Protein AF-A0A9X9F0Y3-F1 (afdb_monomer)

pLDDT: mean 85.15, std 15.02, range [44.91, 97.88]

Solvent-accessible surface area (backbone atoms only — not comparable to full-atom values): 5989 Å² total; per-residue (Å²): 112,74,69,59,52,57,52,52,56,50,54,54,51,48,72,70,66,78,50,93,79,77,89,81,74,84,88,50,67,51,69,56,53,82,87,40,40,76,65,56,26,52,80,50,50,18,41,98,83,68,48,78,48,55,39,94,52,90,34,41,41,45,87,46,51,44,45,50,30,24,32,71,91,84,58,23,44,28,29,32,33,70,79,42,96,81,50,56,74,48,72,42,66,69,89,68,83,46,91

Structure (mmCIF, N/CA/C/O backbone):
data_AF-A0A9X9F0Y3-F1
#
_entry.id   AF-A0A9X9F0Y3-F1
#
loop_
_atom_site.group_PDB
_atom_site.id
_atom_site.type_symbol
_atom_site.label_atom_id
_atom_site.label_alt_id
_atom_site.label_comp_id
_atom_site.label_asym_id
_atom_site.label_entity_id
_atom_site.label_seq_id
_atom_site.pdbx_PDB_ins_code
_atom_site.Cartn_x
_atom_site.Cartn_y
_atom_site.Cartn_z
_atom_site.occupancy
_atom_site.B_iso_or_equiv
_atom_site.auth_seq_id
_atom_site.auth_comp_id
_atom_site.auth_asym_id
_atom_site.auth_atom_id
_atom_site.pdbx_PDB_model_num
ATOM 1 N N . MET A 1 1 ? 16.920 -4.358 25.350 1.00 53.56 1 MET A N 1
ATOM 2 C CA . MET A 1 1 ? 16.720 -3.247 26.317 1.00 53.56 1 MET A CA 1
AT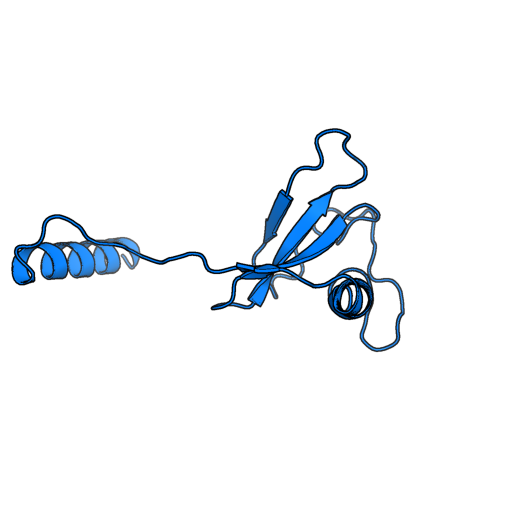OM 3 C C . MET A 1 1 ? 15.499 -2.378 26.003 1.00 53.56 1 MET A C 1
ATOM 5 O O . MET A 1 1 ? 14.644 -2.284 26.867 1.00 53.56 1 MET A O 1
ATOM 9 N N . LYS A 1 2 ? 15.331 -1.805 24.796 1.00 45.28 2 LYS A N 1
ATOM 10 C CA . LYS A 1 2 ? 14.152 -0.961 24.459 1.00 45.28 2 LYS A CA 1
ATOM 11 C C . LYS A 1 2 ? 12.785 -1.651 24.640 1.00 45.28 2 LYS A C 1
ATOM 13 O O . LYS A 1 2 ? 11.833 -1.019 25.077 1.00 45.28 2 LYS A O 1
ATOM 18 N N . GLN A 1 3 ? 12.701 -2.952 24.362 1.00 44.91 3 GLN A N 1
ATOM 19 C CA . GLN A 1 3 ? 11.473 -3.743 24.523 1.00 44.91 3 GLN A CA 1
ATOM 20 C C . GLN A 1 3 ? 11.028 -3.872 25.990 1.00 44.91 3 GLN A C 1
ATOM 22 O O . GLN A 1 3 ? 9.838 -3.867 26.275 1.00 44.91 3 GLN A O 1
ATOM 27 N N . GLN A 1 4 ? 11.978 -3.912 26.929 1.00 60.31 4 GLN A N 1
ATOM 28 C CA . GLN A 1 4 ? 11.667 -3.991 28.359 1.00 60.31 4 GLN A CA 1
ATOM 29 C C . GLN A 1 4 ? 11.165 -2.658 28.925 1.00 60.31 4 GLN A C 1
ATOM 31 O O . GLN A 1 4 ? 10.348 -2.660 29.838 1.00 60.31 4 GLN A O 1
ATOM 36 N N . ILE A 1 5 ? 11.583 -1.532 28.338 1.00 71.88 5 ILE A N 1
ATOM 37 C CA . ILE A 1 5 ? 11.089 -0.197 28.708 1.00 71.88 5 ILE A CA 1
ATOM 38 C C . ILE A 1 5 ? 9.609 -0.058 28.327 1.00 71.88 5 ILE A C 1
ATOM 40 O O . ILE A 1 5 ? 8.801 0.325 29.166 1.00 71.88 5 ILE A O 1
ATOM 44 N N . LYS A 1 6 ? 9.237 -0.471 27.106 1.00 63.16 6 LYS A N 1
ATOM 45 C CA . LYS A 1 6 ? 7.837 -0.449 26.648 1.00 63.16 6 LYS A CA 1
ATOM 46 C C . LYS A 1 6 ? 6.923 -1.335 27.510 1.00 63.16 6 LYS A C 1
ATOM 48 O O . LYS A 1 6 ? 5.803 -0.945 27.815 1.00 63.16 6 LYS A O 1
ATOM 53 N N . ILE A 1 7 ? 7.414 -2.501 27.944 1.00 69.56 7 ILE A N 1
ATOM 54 C CA . ILE A 1 7 ? 6.675 -3.405 28.845 1.00 69.56 7 ILE A CA 1
ATOM 55 C C . ILE A 1 7 ? 6.481 -2.773 30.231 1.00 69.56 7 ILE A C 1
ATOM 57 O O . ILE A 1 7 ? 5.388 -2.838 30.787 1.00 69.56 7 ILE A O 1
ATOM 61 N N . ALA A 1 8 ? 7.508 -2.121 30.781 1.00 73.50 8 ALA A N 1
ATOM 62 C CA . ALA A 1 8 ? 7.412 -1.463 32.083 1.00 73.50 8 ALA A CA 1
ATOM 63 C C . ALA A 1 8 ? 6.432 -0.274 32.074 1.00 73.50 8 ALA A C 1
ATOM 65 O O . ALA A 1 8 ? 5.663 -0.093 33.020 1.00 73.50 8 ALA A O 1
ATOM 66 N N . GLU A 1 9 ? 6.415 0.515 30.997 1.00 73.81 9 GLU A N 1
ATOM 67 C CA . GLU A 1 9 ? 5.450 1.607 30.824 1.00 73.81 9 GLU A CA 1
ATOM 68 C C . GLU A 1 9 ? 4.009 1.098 30.734 1.00 73.81 9 GLU A C 1
ATOM 70 O O . GLU A 1 9 ? 3.104 1.726 31.285 1.00 73.81 9 GLU A O 1
ATOM 75 N N . LEU A 1 10 ? 3.801 -0.055 30.091 1.00 65.81 10 LEU A N 1
ATOM 76 C CA . LEU A 1 10 ? 2.491 -0.688 29.988 1.00 65.81 10 LEU A CA 1
ATOM 77 C C . LEU A 1 10 ? 1.972 -1.154 31.355 1.00 65.81 10 LEU A C 1
ATOM 79 O O . LEU A 1 10 ? 0.847 -0.829 31.733 1.00 65.81 10 LEU A O 1
ATOM 83 N N . LEU A 1 11 ? 2.810 -1.852 32.125 1.00 73.06 11 LEU A N 1
ATOM 84 C CA . LEU A 1 11 ? 2.454 -2.361 33.455 1.00 73.06 11 LEU A CA 1
ATOM 85 C C . LEU A 1 11 ? 2.080 -1.228 34.418 1.00 73.06 11 LEU A C 1
ATOM 87 O O . LEU A 1 11 ? 1.075 -1.314 35.120 1.00 73.06 11 LEU A O 1
ATOM 91 N N . LYS A 1 12 ? 2.818 -0.113 34.376 1.00 74.50 12 LYS A N 1
ATOM 92 C CA . LYS A 1 12 ? 2.524 1.065 35.203 1.00 74.50 12 LYS A CA 1
ATOM 93 C C . LYS A 1 12 ? 1.163 1.694 34.876 1.00 74.50 12 LYS A C 1
ATOM 95 O O . LYS A 1 12 ? 0.473 2.178 35.774 1.00 74.50 12 LYS A O 1
ATOM 100 N N . ARG A 1 13 ? 0.762 1.698 33.598 1.00 66.50 13 ARG A N 1
ATOM 101 C CA . ARG A 1 13 ? -0.549 2.214 33.165 1.00 66.50 13 ARG A CA 1
ATOM 102 C C . ARG A 1 13 ? -1.693 1.325 33.664 1.00 66.50 13 ARG A C 1
ATOM 104 O O . ARG A 1 13 ? -2.678 1.868 34.156 1.00 66.50 13 ARG A O 1
ATOM 111 N N . ILE A 1 14 ? -1.517 0.001 33.621 1.00 66.88 14 ILE A N 1
ATOM 112 C CA . ILE A 1 14 ? -2.481 -0.992 34.131 1.00 66.88 14 ILE A CA 1
ATOM 113 C C . ILE A 1 14 ? -2.675 -0.845 35.650 1.00 66.88 14 ILE A C 1
ATOM 115 O O . ILE A 1 14 ? -3.805 -0.826 36.135 1.00 66.88 14 ILE A O 1
ATOM 119 N N . GLU A 1 15 ? -1.587 -0.687 36.409 1.00 72.56 15 GLU A N 1
ATOM 120 C CA . GLU A 1 15 ? -1.656 -0.529 37.871 1.00 72.56 15 GLU A CA 1
ATOM 121 C C . GLU A 1 15 ? -2.352 0.771 38.304 1.00 72.56 15 GLU A C 1
ATOM 123 O O . GLU A 1 15 ? -3.028 0.804 39.333 1.00 72.56 15 GLU A O 1
ATOM 128 N N . THR A 1 16 ? -2.204 1.845 37.521 1.00 65.88 16 THR A N 1
ATOM 129 C CA . THR A 1 16 ? -2.710 3.177 37.889 1.00 65.88 16 THR A CA 1
ATOM 130 C C . THR A 1 16 ? -4.183 3.378 37.511 1.00 65.88 16 THR A C 1
ATOM 132 O O . THR A 1 16 ? -4.898 4.068 38.235 1.00 65.88 16 THR A O 1
ATOM 135 N N . SER A 1 17 ? -4.666 2.792 36.406 1.00 67.12 17 SER A N 1
ATOM 136 C CA . SER A 1 17 ? -6.025 3.057 35.901 1.00 67.12 17 SER A CA 1
ATOM 137 C C . SER A 1 17 ? -7.132 2.303 36.651 1.00 67.12 17 SER A C 1
ATOM 139 O O . SER A 1 17 ? -8.278 2.747 36.632 1.00 67.12 17 SER A O 1
ATOM 141 N N . LYS A 1 18 ? -6.824 1.158 37.290 1.00 61.53 18 LYS A N 1
ATOM 142 C CA . LYS A 1 18 ? -7.809 0.188 37.835 1.00 61.53 18 LYS A CA 1
ATOM 143 C C . LYS A 1 18 ? -8.901 -0.253 36.836 1.00 61.53 18 LYS A C 1
ATOM 145 O O . LYS A 1 18 ? -9.862 -0.905 37.239 1.00 61.53 18 LYS A O 1
ATOM 150 N N . GLN A 1 19 ? -8.755 0.069 35.553 1.00 57.72 19 GLN A N 1
ATOM 151 C CA . GLN A 1 19 ? -9.563 -0.436 34.449 1.00 57.72 19 GLN A CA 1
ATOM 152 C C . GLN A 1 19 ? -8.786 -1.578 33.796 1.00 57.72 19 GLN A C 1
ATOM 154 O O . GLN A 1 19 ? -7.624 -1.407 33.431 1.00 57.72 19 GLN A O 1
ATOM 159 N N . GLN A 1 20 ? -9.414 -2.749 33.698 1.00 56.31 20 GLN A N 1
ATOM 160 C CA . GLN A 1 20 ? -8.816 -3.933 33.069 1.00 56.31 20 GLN A CA 1
ATOM 161 C C . GLN A 1 20 ? -8.879 -3.891 31.536 1.00 56.31 20 GLN A C 1
ATOM 163 O O . GLN A 1 20 ? -8.185 -4.674 30.894 1.00 56.31 20 GLN A O 1
ATOM 168 N N . ASP A 1 21 ? -9.629 -2.946 30.964 1.00 52.00 21 ASP A N 1
ATOM 169 C CA . ASP A 1 21 ? -9.693 -2.729 29.523 1.00 52.00 21 ASP A CA 1
ATOM 170 C C . ASP A 1 21 ? -8.726 -1.608 29.131 1.00 52.00 21 ASP A C 1
ATOM 172 O O . ASP A 1 21 ? -8.888 -0.448 29.517 1.00 52.00 21 ASP A O 1
ATOM 176 N N . VAL A 1 22 ? -7.687 -1.972 28.381 1.00 57.66 22 VAL A N 1
ATOM 177 C CA . VAL A 1 22 ? -6.728 -1.040 27.784 1.00 57.66 22 VAL A CA 1
ATOM 178 C C . VAL A 1 22 ? -6.801 -1.223 26.273 1.00 57.66 22 VAL A C 1
ATOM 180 O O . VAL A 1 22 ? -6.387 -2.258 25.759 1.00 57.66 22 VAL A O 1
ATOM 183 N N . GLU A 1 23 ? -7.305 -0.221 25.556 1.00 55.66 23 GLU A N 1
ATOM 184 C CA . GLU A 1 23 ? -7.234 -0.176 24.094 1.00 55.66 23 GLU A CA 1
ATOM 185 C C . GLU A 1 23 ? -5.891 0.447 23.691 1.00 55.66 23 GLU A C 1
ATOM 187 O O . GLU A 1 23 ? -5.623 1.628 23.921 1.00 55.66 23 GLU A O 1
ATOM 192 N N . LEU A 1 24 ? -4.989 -0.383 23.167 1.00 48.12 24 LEU A N 1
ATOM 193 C CA . LEU A 1 24 ? -3.683 0.044 22.674 1.00 48.12 24 LEU A CA 1
ATOM 194 C C .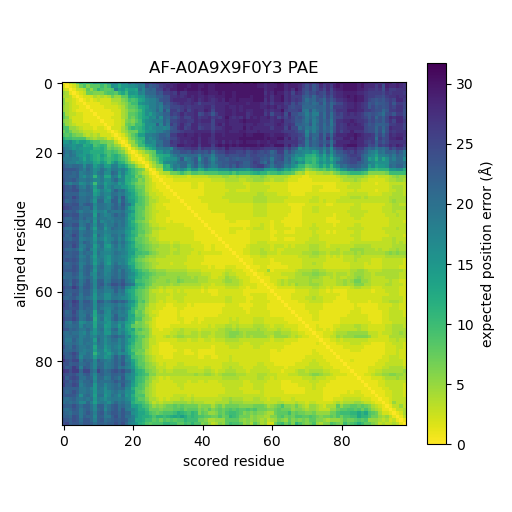 LEU A 1 24 ? -3.739 0.156 21.153 1.00 48.12 24 LEU A C 1
ATOM 196 O O . LEU A 1 24 ? -3.442 -0.811 20.462 1.00 48.12 24 LEU A O 1
ATOM 200 N N . GLY A 1 25 ? -4.075 1.348 20.662 1.00 57.66 25 GLY A N 1
ATOM 201 C CA . GLY A 1 25 ? -3.959 1.706 19.250 1.00 57.66 25 GLY A CA 1
ATOM 202 C C . GLY A 1 25 ? -5.110 1.181 18.398 1.00 57.66 25 GLY A C 1
ATOM 203 O O . GLY A 1 25 ? -5.142 0.018 18.007 1.00 57.66 25 GLY A O 1
ATOM 204 N N . THR A 1 26 ? -6.037 2.068 18.061 1.00 67.69 26 THR A N 1
ATOM 205 C CA . THR A 1 26 ? -6.892 1.879 16.892 1.00 67.69 26 THR A CA 1
ATOM 206 C C . THR A 1 26 ? -6.020 2.040 15.650 1.00 67.69 26 THR A C 1
ATOM 208 O O . THR A 1 26 ? -5.410 3.088 15.473 1.00 67.69 26 THR A O 1
ATOM 211 N N . TYR A 1 27 ? -5.929 1.009 14.809 1.00 72.31 27 TYR A N 1
ATOM 212 C CA . TYR A 1 27 ? -5.302 1.123 13.489 1.00 72.31 27 TYR A CA 1
ATOM 213 C C . TYR A 1 27 ? -6.330 1.755 12.547 1.00 72.31 27 TYR A C 1
ATOM 215 O O . TYR A 1 27 ? -7.151 1.059 11.944 1.00 72.31 27 TYR A O 1
ATOM 223 N N . GLU A 1 28 ? -6.376 3.085 12.535 1.00 88.25 28 GLU A N 1
ATOM 224 C CA . GLU A 1 28 ? -7.329 3.838 11.728 1.00 88.25 28 GLU A CA 1
ATOM 225 C C . GLU A 1 28 ? -6.844 3.892 10.276 1.00 88.25 28 G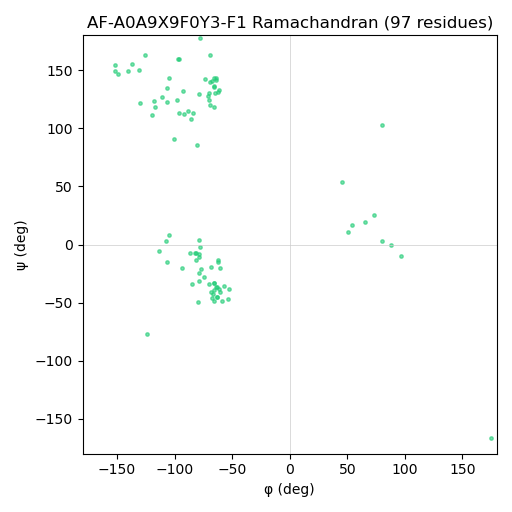LU A C 1
ATOM 227 O O . GLU A 1 28 ? -5.691 4.202 9.984 1.00 88.25 28 GLU A O 1
ATOM 232 N N . ILE A 1 29 ? -7.736 3.536 9.352 1.00 91.75 29 ILE A N 1
ATOM 233 C CA . ILE A 1 29 ? -7.448 3.496 7.921 1.00 91.75 29 ILE A CA 1
ATOM 234 C C . ILE A 1 29 ? -8.358 4.499 7.229 1.00 91.75 29 ILE A C 1
ATOM 236 O O . ILE A 1 29 ? -9.585 4.391 7.291 1.00 91.75 29 ILE A O 1
ATOM 240 N N . TYR A 1 30 ? -7.753 5.429 6.500 1.00 95.38 30 TYR A N 1
ATOM 241 C CA . TYR A 1 30 ? -8.463 6.248 5.533 1.00 95.38 30 TYR A CA 1
ATOM 242 C C . TYR A 1 30 ? -8.576 5.479 4.216 1.00 95.38 30 TYR A C 1
ATOM 244 O O . TYR A 1 30 ? -7.571 5.231 3.549 1.00 95.38 30 TYR A O 1
ATOM 252 N N . VAL A 1 31 ? -9.796 5.097 3.839 1.00 96.94 31 VAL A N 1
ATOM 253 C CA . VAL A 1 31 ? -10.082 4.408 2.572 1.00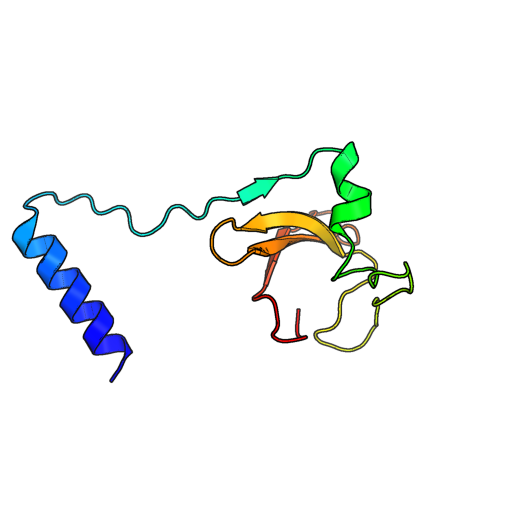 96.94 31 VAL A CA 1
ATOM 254 C C . VAL A 1 31 ? -10.442 5.436 1.507 1.00 96.94 31 VAL A C 1
ATOM 256 O O . VAL A 1 31 ? -11.274 6.313 1.733 1.00 96.94 31 VAL A O 1
ATOM 259 N N . PHE A 1 32 ? -9.829 5.318 0.333 1.00 97.88 32 PHE A N 1
ATOM 260 C CA . PHE A 1 32 ? -10.050 6.230 -0.781 1.00 97.88 32 PHE A CA 1
ATOM 261 C C . PHE A 1 32 ? -11.461 6.112 -1.355 1.00 97.88 32 PHE A C 1
ATOM 263 O O . PHE A 1 32 ? -11.986 5.018 -1.569 1.00 97.88 32 PHE A O 1
ATOM 270 N N . SER A 1 33 ? -12.041 7.257 -1.708 1.00 97.12 33 SER A N 1
ATOM 271 C CA . SER A 1 33 ? -13.128 7.305 -2.680 1.00 97.12 33 SER A CA 1
ATOM 272 C C . SER A 1 33 ? -12.616 6.971 -4.085 1.00 97.12 33 SER A C 1
ATOM 274 O O . SER A 1 33 ? -11.427 7.088 -4.388 1.00 97.12 33 SER A O 1
ATOM 276 N N . GLU A 1 34 ? -13.531 6.640 -4.996 1.00 94.69 34 GLU A N 1
ATOM 277 C CA . GLU A 1 34 ? -13.201 6.394 -6.407 1.00 94.69 34 GLU A CA 1
ATOM 278 C C . GLU A 1 34 ? -12.413 7.560 -7.034 1.00 94.69 34 GLU A C 1
ATOM 280 O O . GLU A 1 34 ? -11.448 7.350 -7.767 1.00 94.69 34 GLU A O 1
ATOM 285 N N . SER A 1 35 ? -12.767 8.800 -6.678 1.00 96.62 35 SER A N 1
ATOM 286 C CA . SER A 1 35 ? -12.109 10.012 -7.184 1.00 96.62 35 SER A CA 1
ATOM 287 C C . SER A 1 35 ? -10.669 10.201 -6.687 1.00 96.62 35 SER A C 1
ATOM 289 O O . SER A 1 35 ? -9.890 10.948 -7.287 1.00 96.62 35 SER A O 1
ATOM 291 N N . GLU A 1 36 ? -10.305 9.531 -5.593 1.00 97.00 36 GLU A N 1
ATOM 292 C CA . GLU A 1 36 ? -8.980 9.597 -4.981 1.00 97.00 36 GLU A CA 1
ATOM 293 C C . GLU A 1 36 ? -8.058 8.480 -5.476 1.00 97.00 36 GLU A C 1
ATOM 295 O O . GLU A 1 36 ? -6.842 8.655 -5.418 1.00 97.00 36 GLU A O 1
ATOM 300 N N . LEU A 1 37 ? -8.601 7.386 -6.029 1.00 95.19 37 LEU A N 1
ATOM 301 C CA . LEU A 1 37 ? -7.828 6.206 -6.435 1.00 95.19 37 LEU A CA 1
ATOM 302 C C . LEU A 1 37 ? -6.660 6.543 -7.365 1.00 95.19 37 LEU A C 1
ATOM 304 O O . LEU A 1 37 ? -5.547 6.085 -7.113 1.00 95.19 37 LEU A O 1
ATOM 308 N N . GLU A 1 38 ? -6.870 7.364 -8.403 1.00 95.06 38 GLU A N 1
ATOM 309 C CA . GLU A 1 38 ? -5.795 7.708 -9.349 1.00 95.06 38 GLU A CA 1
ATOM 310 C C . GLU A 1 38 ? -4.655 8.465 -8.650 1.00 95.06 38 GLU A C 1
ATOM 312 O O . GLU A 1 38 ? -3.479 8.146 -8.831 1.00 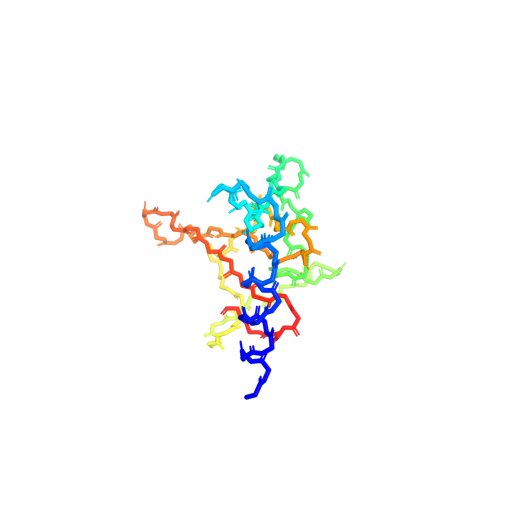95.06 38 GLU A O 1
ATOM 317 N N . LYS A 1 39 ? -4.997 9.455 -7.816 1.00 96.38 39 LYS A N 1
ATOM 318 C CA . LYS A 1 39 ? -4.008 10.259 -7.082 1.00 96.38 39 LYS A CA 1
ATOM 319 C C . LYS A 1 39 ? -3.317 9.451 -5.988 1.00 96.38 39 LYS A C 1
ATOM 321 O O . LYS A 1 39 ? -2.126 9.650 -5.762 1.00 96.38 39 LYS A O 1
ATOM 326 N N . GLY A 1 40 ? -4.038 8.527 -5.357 1.00 95.88 40 GLY A N 1
ATOM 327 C CA . GLY A 1 40 ? -3.541 7.642 -4.307 1.00 95.88 40 GLY A CA 1
ATOM 328 C C . GLY A 1 40 ? -2.426 6.698 -4.757 1.00 95.88 40 GLY A C 1
ATOM 329 O O . GLY A 1 40 ? -1.709 6.165 -3.917 1.00 95.88 40 GLY A O 1
ATOM 330 N N . GLN A 1 41 ? -2.223 6.530 -6.069 1.00 96.50 41 GLN A N 1
ATOM 331 C CA . GLN A 1 41 ? -1.128 5.719 -6.607 1.00 96.50 41 GLN A CA 1
ATOM 332 C C . GLN A 1 41 ? 0.223 6.458 -6.666 1.00 96.50 41 GLN A C 1
ATOM 334 O O . GLN A 1 41 ? 1.261 5.828 -6.895 1.00 96.50 41 GLN A O 1
ATOM 339 N N . ILE A 1 42 ? 0.238 7.787 -6.504 1.00 95.75 42 ILE A N 1
ATOM 340 C CA . ILE A 1 42 ? 1.465 8.593 -6.570 1.00 95.75 42 ILE A CA 1
ATOM 341 C C . ILE A 1 42 ? 2.325 8.327 -5.327 1.00 95.75 42 ILE A C 1
ATOM 343 O O . ILE A 1 42 ? 1.867 8.459 -4.197 1.00 95.75 42 ILE A O 1
ATOM 347 N N . GLY A 1 43 ? 3.597 7.997 -5.542 1.00 92.38 43 GLY A N 1
ATOM 348 C CA . GLY A 1 43 ? 4.538 7.540 -4.518 1.00 92.38 43 GLY A CA 1
ATOM 349 C C . GLY A 1 43 ? 4.672 6.018 -4.437 1.00 92.38 43 GLY A C 1
ATOM 350 O O . GLY A 1 43 ? 5.593 5.546 -3.776 1.00 92.38 43 GLY A O 1
ATOM 351 N N . TYR A 1 44 ? 3.807 5.277 -5.138 1.00 94.25 44 TYR A N 1
ATOM 352 C CA . TYR A 1 44 ? 3.795 3.813 -5.161 1.00 94.25 44 TYR A CA 1
ATOM 353 C C . TYR A 1 44 ? 3.907 3.291 -6.592 1.00 94.25 44 TYR A C 1
ATOM 355 O O . TYR A 1 44 ? 4.990 2.918 -7.027 1.00 94.25 44 TYR A O 1
ATOM 363 N N . ARG A 1 45 ? 2.811 3.348 -7.360 1.00 94.88 45 ARG A N 1
ATOM 364 C CA . ARG A 1 45 ? 2.759 2.904 -8.760 1.00 94.88 45 ARG A CA 1
ATOM 365 C C . ARG A 1 45 ? 3.359 3.937 -9.710 1.00 94.88 45 ARG A C 1
ATOM 367 O O . ARG A 1 45 ? 3.932 3.575 -10.735 1.00 94.88 45 ARG A O 1
ATOM 374 N N . TYR A 1 46 ? 3.243 5.218 -9.358 1.00 95.88 46 TYR A N 1
ATOM 375 C CA . TYR A 1 46 ? 3.735 6.334 -10.162 1.00 95.88 46 TYR A CA 1
ATOM 376 C C . TYR A 1 46 ? 4.553 7.324 -9.344 1.00 95.88 46 TYR A C 1
ATOM 378 O O . TYR A 1 46 ? 4.268 7.550 -8.171 1.00 95.88 46 TYR A O 1
ATOM 386 N N . ASP A 1 47 ? 5.517 7.991 -9.970 1.00 94.75 47 ASP A N 1
ATOM 387 C CA . ASP A 1 47 ? 6.133 9.181 -9.387 1.00 94.75 47 ASP A CA 1
ATOM 388 C C . ASP A 1 47 ? 5.230 10.425 -9.545 1.00 94.75 47 ASP A C 1
ATOM 390 O O . ASP A 1 47 ? 4.161 10.397 -10.162 1.00 94.75 47 ASP A O 1
ATOM 394 N N . LYS A 1 48 ? 5.675 11.567 -9.006 1.00 94.75 48 LYS A N 1
ATOM 395 C CA . LYS A 1 48 ? 4.955 12.854 -9.105 1.00 94.75 48 LYS A CA 1
ATOM 396 C C . LYS A 1 48 ? 4.780 13.382 -10.541 1.00 94.75 48 LYS A C 1
ATOM 398 O O . LYS A 1 48 ? 4.028 14.330 -10.749 1.00 94.75 48 LYS A O 1
ATOM 403 N N . HIS A 1 49 ? 5.490 12.810 -11.510 1.00 96.12 49 HIS A N 1
ATOM 404 C CA . HIS A 1 49 ? 5.435 13.142 -12.933 1.00 96.12 49 HIS A CA 1
ATOM 405 C C . HIS A 1 49 ? 4.668 12.089 -13.753 1.00 96.12 49 HIS A C 1
ATOM 407 O O . HIS A 1 49 ? 4.632 12.194 -14.976 1.00 96.12 49 HIS A O 1
ATOM 413 N N . LYS A 1 50 ? 4.018 11.118 -13.091 1.00 93.50 50 LYS A N 1
ATOM 414 C CA . LYS A 1 50 ? 3.322 9.970 -13.693 1.00 93.50 50 LYS A CA 1
ATOM 415 C C . LYS A 1 50 ? 4.234 8.977 -14.430 1.00 93.50 50 LYS A C 1
ATOM 417 O O . LYS A 1 50 ? 3.742 8.178 -15.225 1.00 93.50 50 LYS A O 1
ATOM 422 N N . ASN A 1 51 ? 5.539 8.969 -14.155 1.00 96.38 51 ASN A N 1
ATOM 423 C CA . ASN A 1 51 ? 6.396 7.873 -14.605 1.00 96.38 51 ASN A CA 1
ATOM 424 C C . ASN A 1 51 ? 6.118 6.630 -13.755 1.00 96.38 51 ASN A C 1
ATOM 426 O O . ASN A 1 51 ? 5.898 6.745 -12.549 1.00 96.38 51 ASN A O 1
ATOM 430 N N . SER A 1 52 ? 6.134 5.448 -14.373 1.00 96.12 52 SER A N 1
ATOM 431 C CA . SER A 1 52 ? 5.928 4.185 -13.655 1.00 96.12 52 SER A CA 1
ATOM 432 C C . SER A 1 52 ? 7.074 3.905 -12.680 1.00 96.12 52 SER A C 1
ATOM 434 O O . SER A 1 52 ? 8.245 4.060 -13.025 1.00 96.12 52 SER A O 1
ATOM 436 N N . LEU A 1 53 ? 6.715 3.464 -11.476 1.00 94.06 53 LEU A N 1
ATOM 437 C CA . LEU A 1 53 ? 7.623 2.960 -10.441 1.00 94.06 53 LEU A CA 1
ATOM 438 C C . LEU A 1 53 ? 7.516 1.434 -10.267 1.00 94.06 53 LEU A C 1
ATOM 440 O O . LEU A 1 53 ? 8.176 0.856 -9.403 1.00 94.06 53 LEU A O 1
ATOM 444 N N . ILE A 1 54 ? 6.688 0.782 -11.087 1.00 96.00 54 ILE A N 1
ATOM 445 C CA . ILE A 1 54 ? 6.457 -0.663 -11.059 1.00 96.00 54 ILE A CA 1
ATOM 446 C C . ILE A 1 54 ? 7.738 -1.394 -11.460 1.00 96.00 54 ILE A C 1
ATOM 448 O O . ILE A 1 54 ? 8.391 -1.041 -12.446 1.00 96.00 54 ILE A O 1
ATOM 452 N N . SER A 1 55 ? 8.085 -2.447 -10.724 1.00 94.50 55 SER A N 1
ATOM 453 C CA . SER A 1 55 ? 9.252 -3.272 -11.025 1.00 94.50 55 SER A CA 1
ATOM 454 C C . SER A 1 55 ? 9.038 -4.717 -10.591 1.00 94.50 55 SER A C 1
ATOM 456 O O . SER A 1 55 ? 8.431 -4.994 -9.564 1.00 94.50 55 SER A O 1
ATOM 458 N N . LYS A 1 56 ? 9.613 -5.651 -11.354 1.00 92.12 56 LYS A N 1
ATOM 459 C CA . LYS A 1 56 ? 9.647 -7.083 -11.011 1.00 92.12 56 LYS A CA 1
ATOM 460 C C . LYS A 1 56 ? 10.714 -7.422 -9.962 1.00 92.12 56 LYS A C 1
ATOM 462 O O . LYS A 1 56 ? 10.887 -8.586 -9.612 1.00 92.12 56 LYS A O 1
ATOM 467 N N . GLU A 1 57 ? 11.487 -6.433 -9.522 1.00 93.12 57 GLU A N 1
ATOM 468 C CA . GLU A 1 57 ? 12.478 -6.605 -8.466 1.00 93.12 57 GLU A CA 1
ATOM 469 C C . GLU A 1 57 ? 11.791 -6.852 -7.115 1.00 93.12 57 GLU A C 1
ATOM 471 O O . GLU A 1 57 ? 10.783 -6.229 -6.785 1.00 93.12 57 GLU A O 1
ATOM 476 N N . ASN A 1 58 ? 12.356 -7.763 -6.322 1.00 88.06 58 ASN A N 1
ATOM 477 C CA . ASN A 1 58 ? 11.833 -8.090 -5.000 1.00 88.06 58 ASN A CA 1
ATOM 478 C C . ASN A 1 58 ? 11.853 -6.855 -4.079 1.00 88.06 58 ASN A C 1
ATOM 480 O O . ASN A 1 58 ? 12.859 -6.149 -3.993 1.00 88.06 58 ASN A O 1
ATOM 484 N N . GLY A 1 59 ? 10.741 -6.611 -3.388 1.00 88.12 59 GLY A N 1
ATOM 485 C CA . GLY A 1 59 ? 10.536 -5.442 -2.537 1.00 88.12 59 GLY A CA 1
ATOM 486 C C . GLY A 1 59 ? 10.155 -4.179 -3.308 1.00 88.12 59 GLY A C 1
ATOM 487 O O . GLY A 1 59 ? 10.039 -3.115 -2.711 1.00 88.12 59 GLY A O 1
ATOM 488 N N . LYS A 1 60 ? 9.983 -4.232 -4.631 1.00 92.94 60 LYS A N 1
ATOM 489 C CA . LYS A 1 60 ? 9.438 -3.105 -5.395 1.00 92.94 60 LYS A CA 1
ATOM 490 C C . LYS A 1 60 ? 7.947 -3.284 -5.640 1.00 92.94 60 LYS A C 1
ATOM 492 O O . LYS A 1 60 ? 7.416 -4.390 -5.556 1.00 92.94 60 LYS A O 1
ATOM 497 N N . TRP A 1 61 ? 7.284 -2.168 -5.932 1.00 95.38 61 TRP A N 1
ATOM 498 C CA . TRP A 1 61 ? 5.85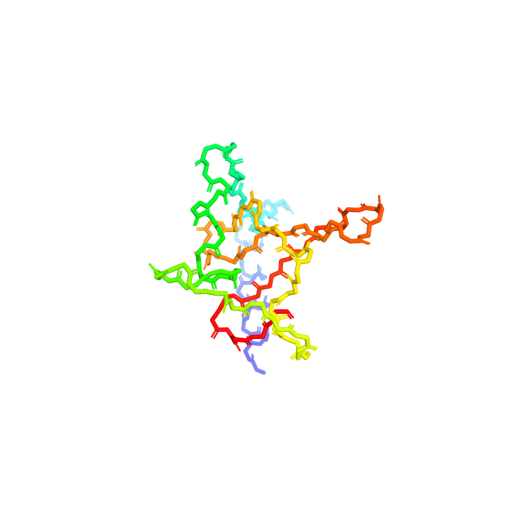0 -2.148 -6.187 1.00 95.38 61 TRP A CA 1
ATOM 499 C C . TRP A 1 61 ? 5.513 -2.989 -7.422 1.00 95.38 61 TRP A C 1
ATOM 501 O O . TRP A 1 61 ? 6.160 -2.846 -8.465 1.00 95.38 61 TRP A O 1
ATOM 511 N N . GLN A 1 62 ? 4.516 -3.864 -7.301 1.00 96.25 62 GLN A N 1
ATOM 512 C CA . GLN A 1 62 ? 4.109 -4.787 -8.363 1.00 96.25 62 GLN A CA 1
ATOM 513 C C . GLN A 1 62 ? 2.937 -4.230 -9.182 1.00 96.25 62 GLN A C 1
ATOM 515 O O . GLN A 1 62 ? 2.217 -3.339 -8.736 1.00 96.25 62 GLN A O 1
ATOM 520 N N . GLU A 1 63 ? 2.752 -4.752 -10.397 1.00 95.69 63 GLU A N 1
ATOM 521 C CA . GLU A 1 63 ? 1.743 -4.265 -11.353 1.00 95.69 63 GLU A CA 1
ATOM 522 C C . GLU A 1 63 ? 0.317 -4.335 -10.786 1.00 95.69 63 GLU A C 1
ATOM 524 O O . GLU A 1 63 ? -0.403 -3.335 -10.835 1.00 95.69 63 GLU A O 1
ATOM 529 N N . GLY A 1 64 ? -0.055 -5.482 -10.207 1.00 96.19 64 GLY A N 1
ATOM 530 C CA . GLY A 1 64 ? -1.362 -5.713 -9.599 1.00 96.19 64 GLY A CA 1
ATOM 531 C C . GLY A 1 64 ? -1.542 -5.125 -8.200 1.00 96.19 64 GLY A C 1
ATOM 532 O O . GLY A 1 64 ? -2.576 -5.355 -7.582 1.00 96.19 64 GLY A O 1
ATOM 533 N N . TRP A 1 65 ? -0.573 -4.386 -7.655 1.00 97.25 65 TRP A N 1
ATOM 534 C CA . TRP A 1 65 ? -0.734 -3.753 -6.345 1.00 97.25 65 TRP A CA 1
ATOM 535 C C . TRP A 1 65 ? -1.370 -2.375 -6.490 1.00 97.25 65 TRP A C 1
ATOM 537 O O . TRP A 1 65 ? -0.779 -1.457 -7.065 1.00 97.25 65 TRP A O 1
ATOM 547 N N . ILE A 1 66 ? -2.579 -2.226 -5.951 1.00 97.75 66 ILE A N 1
ATOM 548 C CA . ILE A 1 66 ? -3.372 -0.997 -6.039 1.00 97.75 66 ILE A CA 1
ATOM 549 C C . ILE A 1 66 ? -3.582 -0.429 -4.641 1.00 97.75 66 ILE A C 1
ATOM 551 O O . ILE A 1 66 ? -4.210 -1.069 -3.798 1.00 97.75 66 ILE A O 1
ATOM 555 N N . THR A 1 67 ? -3.089 0.785 -4.391 1.00 97.50 67 THR A N 1
ATOM 556 C CA . THR A 1 67 ? -3.309 1.474 -3.113 1.00 97.50 67 THR A CA 1
ATOM 557 C C . THR A 1 67 ? -4.774 1.887 -2.994 1.00 97.50 67 THR A C 1
ATOM 559 O O . THR A 1 67 ? -5.292 2.586 -3.865 1.00 97.50 67 THR A O 1
ATOM 562 N N . ILE A 1 68 ? -5.432 1.468 -1.915 1.00 97.88 68 ILE A N 1
ATOM 563 C CA . ILE A 1 68 ? -6.853 1.726 -1.622 1.00 97.88 68 ILE A CA 1
ATOM 564 C C . ILE A 1 68 ? -7.051 2.629 -0.402 1.00 97.88 68 ILE A C 1
ATOM 566 O O . ILE A 1 68 ? -8.176 3.017 -0.097 1.00 97.88 68 ILE A O 1
ATOM 570 N N . GLY A 1 69 ? -5.974 2.968 0.298 1.00 96.94 69 GLY A N 1
ATOM 571 C CA . GLY A 1 69 ? -6.021 3.819 1.472 1.00 96.94 69 GLY A CA 1
ATOM 572 C C . GLY A 1 69 ? -4.666 3.931 2.150 1.00 96.94 69 GLY A C 1
ATOM 573 O O . GLY A 1 69 ? -3.640 3.536 1.590 1.00 96.94 69 GLY A O 1
ATOM 574 N N . TYR A 1 70 ? -4.671 4.451 3.369 1.00 95.31 70 TYR A N 1
ATOM 575 C CA . TYR A 1 70 ? -3.497 4.475 4.232 1.00 95.31 70 TYR A CA 1
ATOM 576 C C . TYR A 1 70 ? -3.890 4.464 5.709 1.00 95.31 70 TYR A C 1
ATOM 578 O O . TYR A 1 70 ? -4.978 4.905 6.079 1.00 95.31 70 TYR A O 1
ATOM 586 N N . GLU A 1 71 ? -2.982 3.975 6.541 1.00 92.06 71 GLU A N 1
ATOM 587 C CA . GLU A 1 71 ? -3.029 4.109 7.994 1.00 92.06 71 GLU A CA 1
ATOM 588 C C . GLU A 1 71 ? -2.769 5.571 8.390 1.00 92.06 71 GLU A C 1
ATOM 590 O O . GLU A 1 71 ? -1.844 6.198 7.872 1.00 92.06 71 GLU A O 1
ATOM 595 N N . THR A 1 72 ? -3.606 6.152 9.249 1.00 90.31 72 THR A N 1
ATOM 596 C CA . THR A 1 72 ? -3.652 7.610 9.444 1.00 90.31 72 THR A CA 1
ATOM 597 C C . THR A 1 72 ? -2.521 8.205 10.286 1.00 90.31 72 THR A C 1
ATOM 599 O O . THR A 1 72 ? -2.257 9.400 10.135 1.00 90.31 72 THR A O 1
ATOM 602 N N . ASP A 1 73 ? -1.839 7.42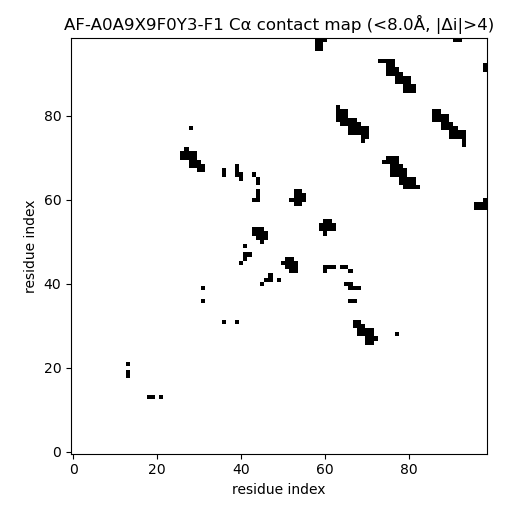8 11.127 1.00 88.50 73 ASP A N 1
ATOM 603 C CA . ASP A 1 73 ? -0.764 7.914 12.000 1.00 88.50 73 ASP A CA 1
ATOM 604 C C . ASP A 1 73 ? 0.569 8.081 11.249 1.00 88.50 73 ASP A C 1
ATOM 606 O O . ASP A 1 73 ? 1.225 9.122 11.339 1.00 88.50 73 ASP A O 1
ATOM 610 N N . MET A 1 74 ? 0.982 7.059 10.502 1.00 88.69 74 MET A N 1
ATOM 611 C CA . MET A 1 74 ? 2.267 6.963 9.800 1.00 88.69 74 MET A CA 1
ATOM 612 C C . MET A 1 74 ? 2.123 7.136 8.284 1.00 88.69 74 MET A C 1
ATOM 614 O O . MET A 1 74 ? 3.107 7.412 7.589 1.00 88.69 74 MET A O 1
ATOM 618 N N . GLY A 1 75 ? 0.902 7.031 7.755 1.00 91.31 75 GLY A N 1
ATOM 619 C CA . GLY A 1 75 ? 0.642 7.122 6.321 1.00 91.31 75 GLY A CA 1
ATOM 620 C C . GLY A 1 75 ? 1.106 5.885 5.556 1.00 91.31 75 GLY A C 1
ATOM 621 O O . GLY A 1 75 ? 1.425 6.007 4.367 1.00 91.31 75 GLY A O 1
ATOM 622 N N . ASP A 1 76 ? 1.190 4.735 6.231 1.00 93.38 76 ASP A N 1
ATOM 623 C CA . ASP A 1 76 ? 1.528 3.452 5.616 1.00 93.38 76 ASP A CA 1
ATOM 624 C C . ASP A 1 76 ? 0.416 3.054 4.636 1.00 93.38 76 ASP A C 1
ATOM 626 O O . ASP A 1 76 ? -0.765 3.128 4.987 1.00 93.38 76 ASP A O 1
ATOM 630 N N . PRO A 1 77 ? 0.741 2.677 3.387 1.00 95.38 77 PRO A N 1
ATOM 631 C CA . PRO A 1 77 ? -0.272 2.338 2.402 1.00 95.38 77 PRO A CA 1
ATOM 632 C C . PRO A 1 77 ? -1.057 1.102 2.814 1.00 95.38 77 PRO A C 1
ATOM 634 O O . PRO A 1 77 ? -0.494 0.110 3.262 1.00 95.38 77 PRO A O 1
ATOM 637 N N . VAL A 1 78 ? -2.347 1.123 2.509 1.00 96.25 78 VAL A N 1
ATOM 638 C CA . VAL A 1 78 ? -3.183 -0.073 2.453 1.00 96.25 78 VAL A CA 1
ATOM 639 C C . VAL A 1 78 ? -3.457 -0.357 0.984 1.00 96.25 78 VAL A C 1
ATOM 641 O O . VAL A 1 78 ? -3.956 0.514 0.268 1.00 96.25 78 VAL A O 1
ATOM 644 N N . PHE A 1 79 ? -3.097 -1.546 0.507 1.00 97.31 79 PHE A N 1
ATOM 645 C CA . PHE A 1 79 ? -3.165 -1.884 -0.915 1.00 97.31 79 PHE A CA 1
ATOM 646 C C . PHE A 1 79 ? -3.638 -3.315 -1.150 1.00 97.31 79 PHE A C 1
ATOM 648 O O . PHE A 1 79 ? -3.402 -4.204 -0.338 1.00 97.31 79 PHE A O 1
ATOM 655 N N . VAL A 1 80 ? -4.320 -3.532 -2.270 1.00 97.56 80 VAL A N 1
ATOM 656 C CA . VAL A 1 80 ? -4.846 -4.836 -2.687 1.00 97.56 80 VAL A CA 1
ATOM 657 C C . VAL A 1 80 ? -3.996 -5.408 -3.813 1.00 97.56 80 VAL A C 1
ATOM 659 O O . VAL A 1 80 ? -3.542 -4.660 -4.679 1.00 97.56 80 VAL A O 1
ATOM 662 N N . ASN A 1 81 ? -3.802 -6.725 -3.822 1.00 97.50 81 ASN A N 1
ATOM 663 C CA . ASN A 1 81 ? -3.285 -7.427 -4.990 1.00 97.50 81 ASN A CA 1
ATOM 664 C C . ASN A 1 81 ? -4.441 -7.919 -5.867 1.00 97.50 81 ASN A C 1
ATOM 666 O O . ASN A 1 81 ? -5.179 -8.812 -5.463 1.00 97.50 81 ASN A O 1
ATOM 670 N N . ILE A 1 82 ? -4.588 -7.342 -7.060 1.00 97.06 82 ILE A N 1
ATOM 671 C CA . ILE A 1 82 ? -5.646 -7.705 -8.017 1.00 97.06 82 ILE A CA 1
ATOM 672 C C . ILE A 1 82 ? -5.271 -8.870 -8.939 1.00 97.06 82 ILE A C 1
ATOM 674 O O . ILE A 1 82 ? -6.127 -9.338 -9.684 1.00 97.06 82 ILE A O 1
ATOM 678 N N . ASP A 1 83 ? -4.015 -9.325 -8.899 1.00 96.44 83 ASP A N 1
ATOM 679 C CA . ASP A 1 83 ? -3.558 -10.488 -9.671 1.00 96.44 83 ASP A CA 1
ATOM 680 C C . ASP A 1 83 ? -3.891 -11.821 -8.966 1.00 96.44 83 ASP A C 1
ATOM 682 O O . ASP A 1 83 ? -3.680 -12.892 -9.533 1.00 96.44 83 ASP A O 1
ATOM 686 N N . ASP A 1 84 ? -4.388 -11.764 -7.726 1.00 95.69 84 ASP A N 1
ATOM 687 C CA . ASP A 1 84 ? -4.851 -12.911 -6.942 1.00 95.69 84 ASP A CA 1
ATOM 688 C C . ASP A 1 84 ? -6.379 -12.842 -6.785 1.00 95.69 84 ASP A C 1
ATOM 690 O O . ASP A 1 84 ? -6.915 -11.837 -6.316 1.00 95.69 84 ASP A O 1
ATOM 694 N N . ASP A 1 85 ? -7.079 -13.920 -7.148 1.00 96.00 85 ASP A N 1
ATOM 695 C CA . ASP A 1 85 ? -8.545 -14.020 -7.099 1.00 96.00 85 ASP A CA 1
ATOM 696 C C . ASP A 1 85 ? -9.120 -13.845 -5.680 1.00 96.00 85 ASP A C 1
ATOM 698 O O . ASP A 1 85 ? -10.304 -13.539 -5.515 1.00 96.00 85 ASP A O 1
ATOM 702 N N . ALA A 1 86 ? -8.303 -14.040 -4.639 1.00 96.75 86 ALA A N 1
ATOM 703 C CA . ALA A 1 86 ? -8.694 -13.794 -3.254 1.00 96.75 86 ALA A CA 1
ATOM 704 C C . ALA A 1 86 ? -8.655 -12.305 -2.866 1.00 96.75 86 ALA A C 1
ATOM 706 O O . ALA A 1 86 ? -9.103 -11.964 -1.770 1.00 96.75 86 ALA A O 1
ATOM 707 N N . TYR A 1 87 ? -8.121 -11.433 -3.731 1.00 94.94 87 TYR A N 1
ATOM 708 C CA . TYR A 1 87 ? -7.932 -9.999 -3.496 1.00 94.94 87 TYR A CA 1
ATOM 709 C C . TYR A 1 87 ? -7.328 -9.679 -2.116 1.00 94.94 87 TYR A C 1
ATOM 711 O O . TYR A 1 87 ? -7.911 -8.913 -1.340 1.00 94.94 87 TYR A O 1
ATOM 719 N N . PRO A 1 88 ? -6.173 -10.272 -1.758 1.00 97.38 88 PRO A N 1
ATOM 720 C CA . PRO A 1 88 ? -5.576 -10.043 -0.454 1.00 97.38 88 PRO A CA 1
ATOM 721 C C . PRO A 1 88 ? -5.157 -8.576 -0.296 1.00 97.38 88 PRO A C 1
ATOM 723 O O . PRO A 1 88 ? -4.661 -7.941 -1.233 1.00 97.38 88 PRO A O 1
ATOM 726 N N . VAL A 1 89 ? -5.357 -8.053 0.915 1.00 95.81 89 VAL A N 1
ATOM 727 C CA . VAL A 1 89 ? -5.019 -6.679 1.304 1.00 95.81 89 VAL A CA 1
ATOM 728 C C . VAL A 1 89 ? -3.785 -6.692 2.197 1.00 95.81 89 VAL A C 1
ATOM 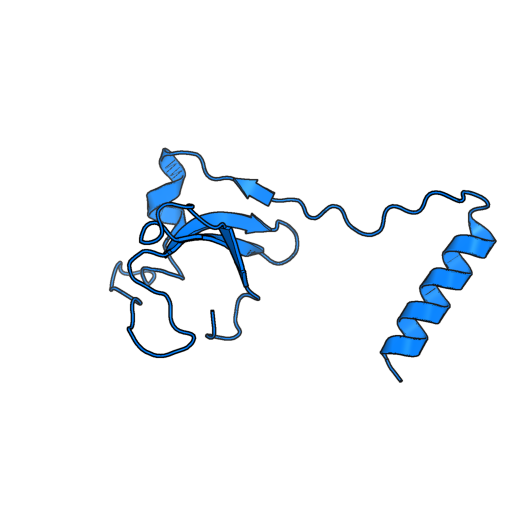730 O O . VAL A 1 89 ? -3.689 -7.486 3.135 1.00 95.81 89 VAL A O 1
ATOM 733 N N . TYR A 1 90 ? -2.857 -5.788 1.912 1.00 94.75 90 TYR A N 1
ATOM 734 C CA . TYR A 1 90 ? -1.569 -5.658 2.573 1.00 94.75 90 TYR A CA 1
ATOM 735 C C . TYR A 1 90 ? -1.358 -4.238 3.102 1.00 94.75 90 TYR A C 1
ATOM 737 O O . TYR A 1 90 ? -2.023 -3.286 2.686 1.00 94.75 90 TYR A O 1
ATOM 745 N N . THR A 1 91 ? -0.396 -4.120 4.013 1.00 93.00 91 THR A N 1
ATOM 746 C CA . THR A 1 91 ? 0.196 -2.860 4.464 1.00 93.00 91 THR A CA 1
ATOM 747 C C . THR A 1 91 ? 1.708 -3.033 4.555 1.00 93.00 91 THR A C 1
ATOM 749 O O . THR A 1 91 ? 2.193 -4.160 4.696 1.00 93.00 91 THR A O 1
ATOM 752 N N . ALA A 1 92 ? 2.455 -1.940 4.454 1.00 91.62 92 ALA A N 1
ATOM 753 C CA . ALA A 1 92 ? 3.912 -1.946 4.510 1.00 91.62 92 ALA A CA 1
ATOM 754 C C . ALA A 1 92 ? 4.435 -0.615 5.057 1.00 91.62 92 ALA A C 1
ATOM 756 O O . ALA A 1 92 ? 3.836 0.430 4.822 1.00 91.62 92 ALA A O 1
ATOM 757 N N . GLU A 1 93 ? 5.575 -0.649 5.750 1.00 90.06 93 GLU A N 1
ATOM 758 C CA . GLU A 1 93 ? 6.190 0.557 6.310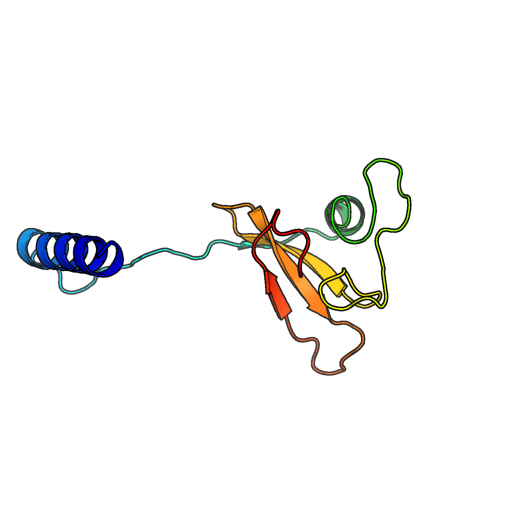 1.00 90.06 93 GLU A CA 1
ATOM 759 C C . GLU A 1 93 ? 6.660 1.488 5.188 1.00 90.06 93 GLU A C 1
ATOM 761 O O . GLU A 1 93 ? 7.542 1.156 4.380 1.00 90.06 93 GLU A O 1
ATOM 766 N N . ARG A 1 94 ? 6.093 2.691 5.158 1.00 82.75 94 ARG A N 1
ATOM 767 C CA . ARG A 1 94 ? 6.458 3.710 4.183 1.00 82.75 94 ARG A CA 1
ATOM 768 C C . ARG A 1 94 ? 7.902 4.178 4.384 1.00 82.75 94 ARG A C 1
ATOM 770 O O . ARG A 1 94 ? 8.382 4.379 5.492 1.00 82.75 94 ARG A O 1
ATOM 777 N N . GLY A 1 95 ? 8.593 4.449 3.274 1.00 78.56 95 GLY A N 1
ATOM 778 C CA . GLY A 1 95 ? 9.921 5.083 3.284 1.00 78.56 95 GLY A CA 1
ATOM 779 C C . GLY A 1 95 ? 11.101 4.118 3.408 1.00 78.56 95 GLY A C 1
ATOM 780 O O . GLY A 1 95 ? 12.248 4.552 3.352 1.00 78.56 95 GLY A O 1
ATOM 781 N N . THR A 1 96 ? 10.843 2.815 3.495 1.00 80.69 96 THR A N 1
ATOM 782 C CA . THR A 1 96 ? 11.879 1.769 3.475 1.00 80.69 96 THR A CA 1
ATOM 783 C C . THR A 1 96 ? 12.349 1.414 2.057 1.00 80.69 96 THR A C 1
ATOM 785 O O . THR A 1 96 ? 13.293 0.641 1.890 1.00 80.69 96 THR A O 1
ATOM 788 N N . GLU A 1 97 ? 11.678 1.959 1.032 1.00 74.56 97 GLU A N 1
ATOM 789 C CA . GLU A 1 97 ? 11.844 1.624 -0.394 1.00 74.56 97 GLU A CA 1
ATOM 790 C C . GLU A 1 97 ? 11.702 0.122 -0.707 1.00 74.56 97 GLU A C 1
ATOM 792 O O . GLU A 1 97 ? 12.122 -0.333 -1.785 1.00 74.56 97 GLU A O 1
ATOM 797 N N . LYS A 1 98 ? 11.120 -0.619 0.246 1.00 81.88 98 LYS A N 1
ATOM 798 C CA . LYS A 1 98 ? 10.827 -2.044 0.213 1.00 81.88 98 LYS A CA 1
ATOM 799 C C . LYS A 1 98 ? 9.374 -2.259 0.621 1.00 81.88 98 LYS A C 1
ATOM 801 O O . LYS A 1 98 ? 8.980 -1.863 1.711 1.00 81.88 98 LYS A O 1
ATOM 806 N N . TRP A 1 99 ? 8.613 -2.880 -0.261 1.00 84.38 99 TRP A N 1
ATOM 807 C CA . TRP A 1 99 ? 7.185 -3.130 -0.117 1.00 84.38 99 TRP A CA 1
ATOM 808 C C . TRP A 1 99 ? 6.911 -4.626 0.002 1.00 84.38 99 TRP A C 1
ATOM 810 O O . TRP A 1 99 ? 7.616 -5.402 -0.690 1.00 84.38 99 TRP A O 1
#

Radius of gyration: 18.19 Å; Cα contacts (8 Å, |Δi|>4): 131; chains: 1; bounding box: 30×27×52 Å

Sequence (99 aa):
MKQQIKIAELLKRIETSKQQDVELGTYEIYVFSESELEKGQIGYRYDKHKNSLISKENGKWQEGWITIGYETDMGDPVFVNIDDDAYPVYTAERGTEKW

Foldseek 3Di:
DVVVVVVVVVVVVCVPPVDPDDDDDDQDKDFDDPVCQVVQCDPAQADPVRDGQADPDAQHHHPQWGFGIARDPQRWTWTWRPVDPVGDIDTDRPPPSGD

Organism: Bacillus cereus (NCBI:txid1396)

Secondary structure (DSSP, 8-state):
-HHHHHHHHHHHHHHHH--S--------EEEPPHHHHHHHTBTTTB-TTS-B---SSTTSPPTTEEEEEEETTT--EEEEETTSTT--EEE--TTSS--

Nearest PDB structures (foldseek):
  1nb5-assembly1_A  TM=3.144E-01  e=1.691E+00  Sus scrofa

Mean predicted aligned error: 10.13 Å